Protein AF-A0A531KJE8-F1 (afdb_monomer)

Nearest PDB structures (foldseek):
  4d7e-assembly2_C  TM=7.610E-01  e=3.678E-01  Nocardia farcinica IFM 10152
  4uzr-assembly1_B  TM=7.732E-01  e=1.709E+00  Pyrococcus horikoshii
  6g6q-assembly4_G  TM=6.013E-01  e=7.436E-01  synthetic construct
  8yqu-assembly1_G  TM=6.494E-01  e=1.942E+00  African swine fever virus
  2vu8-assembly1_I  TM=5.931E-01  e=6.550E+00  Locusta migratoria

Radius of gyration: 10.24 Å; Cα contacts (8 Å, |Δi|>4): 47; chains: 1; bounding box: 24×18×22 Å

Foldseek 3Di:
DDDDDDDDDDADWPDWDDDDPWIWTAHPVGDIDIDDPD

Mean predicted aligned error: 5.35 Å

Secondary structure (DSSP, 8-state):
---PPPP---S-EEEEEEETTEEEEEETTS-EEE----

Structure (mmCIF, N/CA/C/O backbone):
data_AF-A0A531KJE8-F1
#
_entry.id   AF-A0A531KJE8-F1
#
loop_
_atom_site.group_PDB
_atom_site.id
_atom_site.type_symbol
_atom_site.label_atom_id
_atom_site.label_alt_id
_atom_site.label_comp_id
_atom_site.label_asym_id
_atom_site.label_entity_id
_atom_site.label_seq_id
_atom_site.pdbx_PDB_ins_code
_atom_site.Cartn_x
_atom_site.Cartn_y
_atom_site.Cartn_z
_atom_site.occupancy
_atom_site.B_iso_or_equiv
_atom_site.auth_seq_id
_atom_site.auth_comp_id
_atom_site.auth_asym_id
_atom_site.auth_atom_id
_atom_site.pdbx_PDB_model_num
ATOM 1 N N . MET A 1 1 ? -10.155 12.870 14.725 1.00 46.16 1 MET A N 1
ATOM 2 C CA . MET A 1 1 ? -9.665 12.242 13.482 1.00 46.16 1 MET A CA 1
ATOM 3 C C . MET A 1 1 ? -8.580 11.264 13.904 1.00 46.16 1 MET A C 1
ATOM 5 O O . MET A 1 1 ? -7.618 11.738 14.496 1.00 46.16 1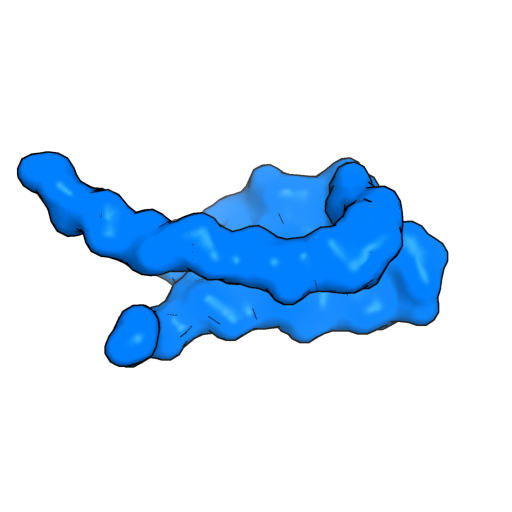 MET A O 1
ATOM 9 N N . PRO A 1 2 ? -8.759 9.939 13.773 1.00 53.28 2 PRO A N 1
ATOM 10 C CA . PRO A 1 2 ? -7.698 9.003 14.126 1.00 5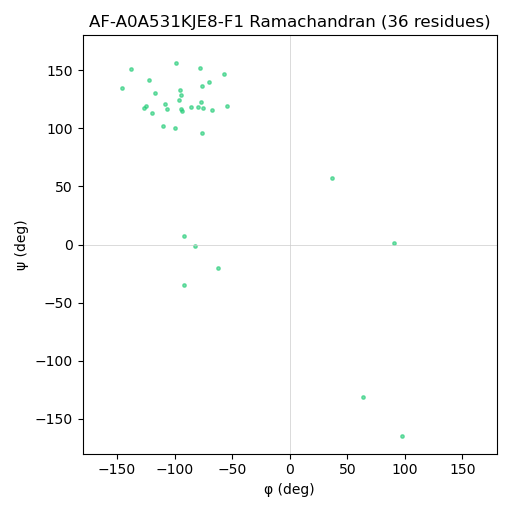3.28 2 PRO A CA 1
ATOM 11 C C . PRO A 1 2 ? -6.555 9.194 13.128 1.00 53.28 2 PRO A C 1
ATOM 13 O O . PRO A 1 2 ? -6.734 9.026 11.926 1.00 53.28 2 PRO A O 1
ATOM 16 N N . THR A 1 3 ? -5.401 9.628 13.616 1.00 65.31 3 THR A N 1
ATOM 17 C CA . THR A 1 3 ? -4.169 9.692 12.832 1.00 65.31 3 THR A CA 1
ATOM 18 C C . THR A 1 3 ? -3.403 8.402 13.063 1.00 65.31 3 THR A C 1
ATOM 20 O O . THR A 1 3 ? -2.970 8.136 14.182 1.00 65.31 3 THR A O 1
ATOM 23 N N . VAL A 1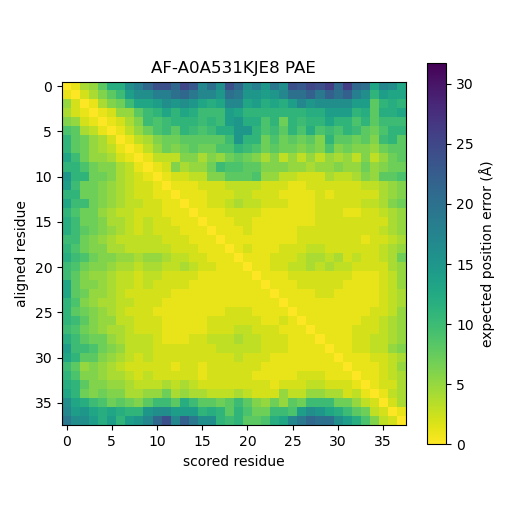 4 ? -3.258 7.602 12.010 1.00 63.75 4 VAL A N 1
ATOM 24 C CA . VAL A 1 4 ? -2.315 6.480 11.986 1.00 63.75 4 VAL A CA 1
ATOM 25 C C . VAL A 1 4 ? -0.904 7.066 11.941 1.00 63.75 4 VAL A C 1
ATOM 27 O O . VAL A 1 4 ? -0.680 8.081 11.273 1.00 63.75 4 VAL A O 1
ATOM 30 N N . ALA A 1 5 ? 0.034 6.471 12.681 1.00 70.38 5 ALA A 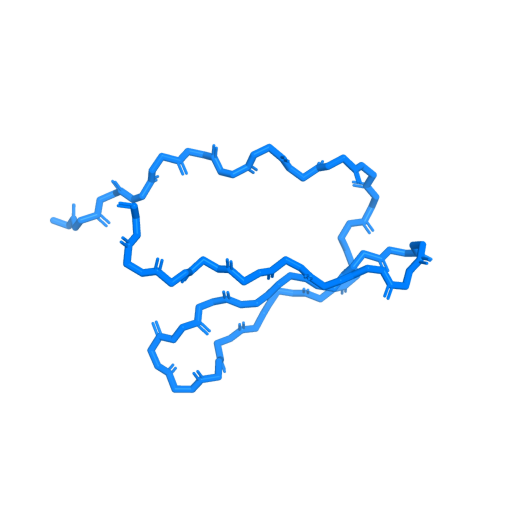N 1
ATOM 31 C CA . ALA A 1 5 ? 1.434 6.873 12.609 1.00 70.38 5 ALA A CA 1
ATOM 32 C C . ALA A 1 5 ? 1.940 6.760 11.154 1.00 70.38 5 ALA A C 1
ATOM 34 O O . ALA A 1 5 ? 1.472 5.881 10.425 1.00 70.38 5 ALA A O 1
ATOM 35 N N . PRO A 1 6 ? 2.865 7.629 10.702 1.00 72.31 6 PRO A N 1
ATOM 36 C CA . PRO A 1 6 ? 3.408 7.542 9.352 1.00 72.31 6 PRO A CA 1
ATOM 37 C C . PRO A 1 6 ? 3.972 6.140 9.096 1.00 72.31 6 PRO A C 1
ATOM 39 O O . PRO A 1 6 ? 4.877 5.701 9.804 1.00 72.31 6 PRO A O 1
ATOM 42 N N . LEU A 1 7 ? 3.426 5.433 8.104 1.00 73.56 7 LEU A N 1
ATOM 43 C CA . LEU A 1 7 ? 4.028 4.195 7.628 1.00 73.56 7 LEU A CA 1
ATOM 44 C C . LEU A 1 7 ? 5.251 4.563 6.793 1.00 73.56 7 LEU A C 1
ATOM 46 O O . LEU A 1 7 ? 5.120 5.212 5.754 1.00 73.56 7 LEU A O 1
ATOM 50 N N . ASP A 1 8 ? 6.423 4.139 7.250 1.00 80.88 8 ASP A N 1
ATOM 51 C CA . ASP A 1 8 ? 7.656 4.283 6.488 1.00 80.88 8 ASP A CA 1
ATOM 52 C C . ASP A 1 8 ? 7.692 3.230 5.373 1.00 80.88 8 ASP A C 1
ATOM 54 O O . ASP A 1 8 ? 8.009 2.059 5.593 1.00 80.88 8 ASP A O 1
ATOM 58 N N . LEU A 1 9 ? 7.279 3.642 4.176 1.00 82.62 9 LEU A N 1
ATOM 59 C CA . LEU A 1 9 ? 7.374 2.830 2.971 1.00 82.62 9 LEU A CA 1
ATOM 60 C C . LEU A 1 9 ? 8.753 3.028 2.355 1.00 82.62 9 LEU A C 1
ATOM 62 O O . LEU A 1 9 ?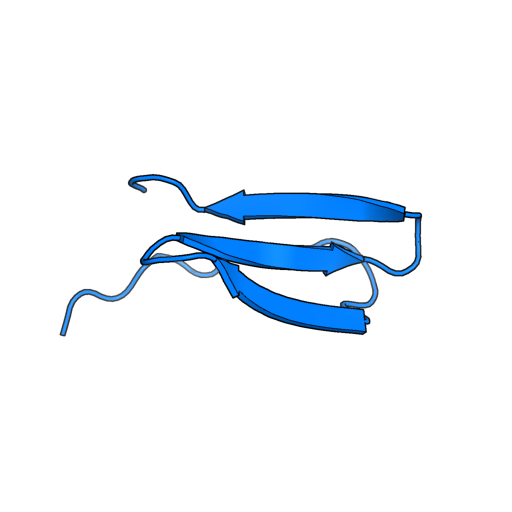 9.107 4.125 1.924 1.00 82.62 9 LEU A O 1
ATOM 66 N N . GLN A 1 10 ? 9.517 1.947 2.277 1.00 85.06 10 GLN A N 1
ATOM 67 C CA . GLN A 1 10 ? 10.813 1.964 1.618 1.00 85.06 10 GLN A CA 1
ATOM 68 C C . GLN A 1 10 ? 10.611 1.871 0.103 1.00 85.06 10 GLN A C 1
ATOM 70 O O . GLN A 1 10 ? 10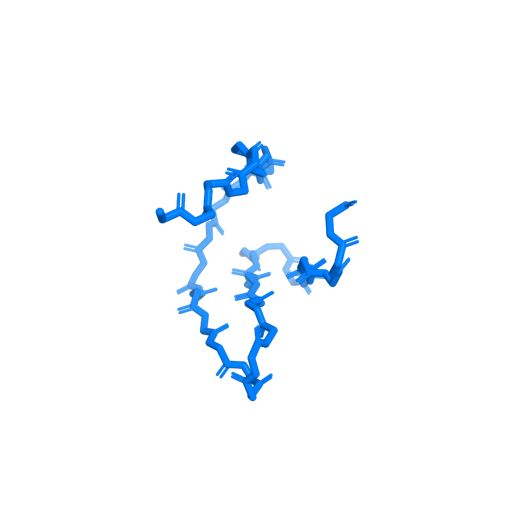.072 0.892 -0.396 1.00 85.06 10 GLN A O 1
ATOM 75 N N . GLY A 1 11 ? 11.042 2.887 -0.645 1.00 86.88 11 GLY A N 1
ATOM 76 C CA . GLY A 1 11 ? 10.953 2.900 -2.110 1.00 86.88 11 GLY A CA 1
ATOM 77 C C . GLY A 1 11 ? 9.748 3.660 -2.676 1.00 86.88 11 GLY A C 1
ATOM 78 O O . GLY A 1 11 ? 9.139 4.498 -2.015 1.00 86.88 11 GLY A O 1
ATOM 79 N N . HIS A 1 12 ? 9.449 3.436 -3.961 1.00 93.44 12 HIS A N 1
ATOM 80 C CA . HIS A 1 12 ? 8.446 4.219 -4.688 1.00 93.44 12 HIS A CA 1
ATOM 81 C C . HIS A 1 12 ? 7.070 3.545 -4.658 1.00 93.44 12 HIS A C 1
ATOM 83 O O . HIS A 1 12 ? 6.892 2.454 -5.201 1.00 93.44 12 HIS A O 1
ATOM 89 N N . CYS A 1 13 ? 6.096 4.215 -4.041 1.00 94.06 13 CYS A N 1
ATOM 90 C CA . CYS A 1 13 ? 4.703 3.781 -4.038 1.00 94.06 13 CYS A CA 1
ATOM 91 C C . CYS A 1 13 ? 4.038 4.099 -5.380 1.00 94.06 13 CYS A C 1
ATOM 93 O O . CYS A 1 13 ? 4.003 5.253 -5.804 1.00 94.06 13 CYS A O 1
ATOM 95 N N . ILE A 1 14 ? 3.504 3.065 -6.028 1.00 96.25 14 ILE A N 1
ATOM 96 C CA . ILE A 1 14 ? 2.816 3.159 -7.320 1.00 96.25 14 ILE A CA 1
ATOM 97 C C . ILE A 1 14 ? 1.311 3.357 -7.126 1.00 96.25 14 ILE A C 1
ATOM 99 O O . ILE A 1 14 ? 0.674 4.059 -7.909 1.00 96.25 14 ILE A O 1
ATOM 103 N N . ALA A 1 15 ? 0.735 2.754 -6.084 1.00 95.00 15 ALA A N 1
ATOM 104 C CA . ALA A 1 15 ? -0.685 2.879 -5.784 1.00 95.00 15 ALA A CA 1
ATOM 105 C C . ALA A 1 15 ? -0.944 2.868 -4.276 1.00 95.00 15 ALA A C 1
ATOM 107 O O . ALA A 1 15 ? -0.443 2.003 -3.559 1.00 95.00 15 ALA A O 1
ATOM 108 N N . ALA A 1 16 ? -1.788 3.795 -3.826 1.00 93.38 16 ALA A N 1
ATOM 109 C CA . ALA A 1 16 ? -2.351 3.827 -2.483 1.00 93.38 16 ALA A CA 1
ATOM 110 C C . ALA A 1 16 ? -3.876 3.746 -2.601 1.00 93.38 16 ALA A C 1
ATOM 112 O O . ALA A 1 16 ? -4.507 4.651 -3.152 1.00 93.38 16 ALA A O 1
ATOM 113 N N . VAL A 1 17 ? -4.462 2.643 -2.137 1.00 93.81 17 VAL A N 1
ATOM 114 C CA . VAL A 1 17 ? -5.895 2.356 -2.295 1.00 93.81 17 VAL A CA 1
ATOM 115 C C . VAL A 1 17 ? -6.484 1.785 -1.016 1.00 93.81 17 VAL A C 1
ATOM 117 O O . VAL A 1 17 ? -5.803 1.106 -0.252 1.00 93.81 17 VAL A O 1
ATOM 120 N N . PHE A 1 18 ? -7.771 2.027 -0.801 1.00 90.62 18 PHE A N 1
ATOM 121 C CA . PHE A 1 18 ? -8.533 1.359 0.246 1.00 90.62 18 PHE A CA 1
ATOM 122 C C . PHE A 1 18 ? -9.243 0.140 -0.337 1.00 90.62 18 PHE A C 1
ATOM 124 O O . PHE A 1 18 ? -9.933 0.242 -1.351 1.00 90.62 18 PHE A O 1
ATOM 131 N N . LEU A 1 19 ? -9.073 -1.009 0.316 1.00 92.31 19 LEU A N 1
ATOM 132 C CA . LEU A 1 19 ? -9.873 -2.206 0.070 1.00 92.31 19 LEU A CA 1
ATOM 133 C C . LEU A 1 19 ? -10.766 -2.409 1.294 1.00 92.31 19 LEU A C 1
ATOM 135 O O . LEU A 1 19 ? -10.297 -2.833 2.350 1.00 92.31 19 LEU A O 1
ATOM 139 N N . GLY A 1 20 ? -12.039 -2.028 1.168 1.00 91.38 20 GLY A N 1
ATOM 140 C CA . GLY A 1 20 ? -12.887 -1.788 2.338 1.00 91.38 20 GLY A CA 1
ATOM 141 C C . GLY A 1 20 ? -12.331 -0.625 3.161 1.00 91.38 20 GLY A C 1
ATOM 142 O O . GLY A 1 20 ? -11.962 0.400 2.595 1.00 91.38 20 GLY A O 1
ATOM 143 N N . ASP A 1 21 ? -12.205 -0.813 4.474 1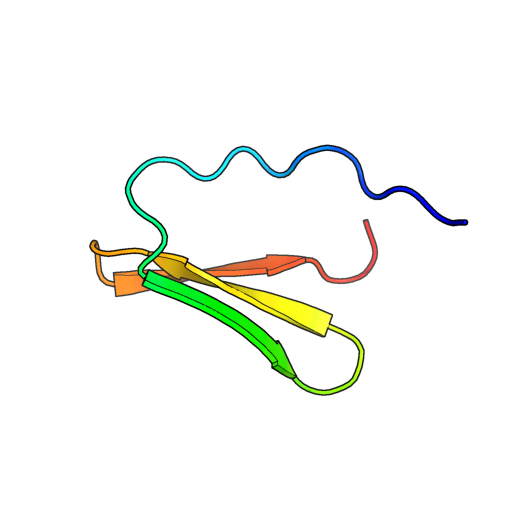.00 88.94 21 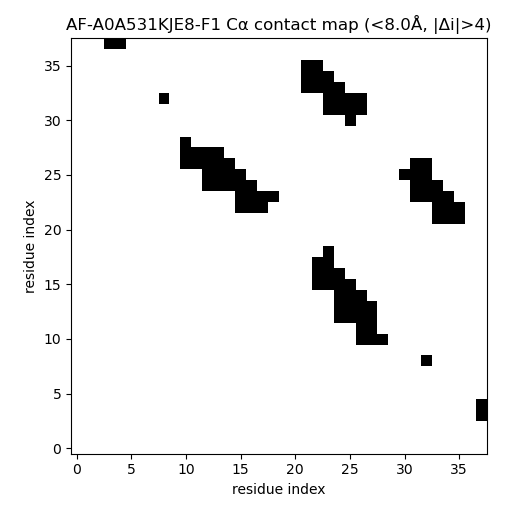ASP A N 1
ATOM 144 C CA . ASP A 1 21 ? -11.658 0.197 5.395 1.00 88.94 21 ASP A CA 1
ATOM 145 C C . ASP A 1 21 ? -10.141 0.064 5.624 1.00 88.94 21 ASP A C 1
ATOM 147 O O . ASP A 1 21 ? -9.564 0.763 6.457 1.00 88.94 21 ASP A O 1
ATOM 151 N N . VAL A 1 22 ? -9.472 -0.824 4.879 1.00 89.81 22 VAL A N 1
ATOM 152 C CA . 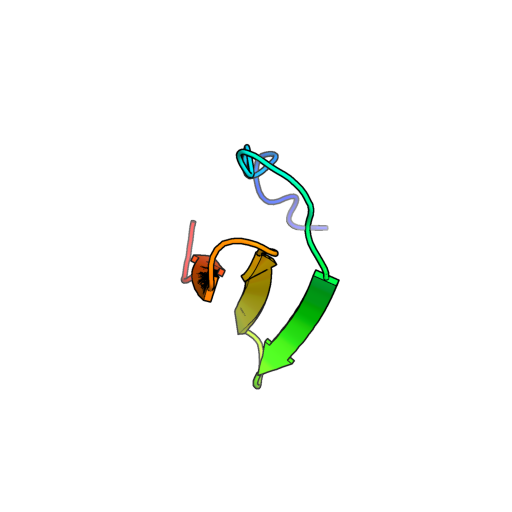VAL A 1 22 ? -8.052 -1.140 5.069 1.00 89.81 22 VAL A CA 1
ATOM 153 C C . VAL A 1 22 ? -7.208 -0.521 3.948 1.00 89.81 22 VAL A C 1
ATOM 155 O O . VAL A 1 22 ? -7.354 -0.911 2.779 1.00 89.81 22 VAL A O 1
ATOM 158 N N . PRO A 1 23 ? -6.291 0.412 4.256 1.00 90.88 23 PRO A N 1
ATOM 159 C CA . PRO A 1 23 ? -5.406 0.979 3.251 1.00 90.88 23 PRO A CA 1
ATOM 160 C C . PRO A 1 23 ? -4.282 0.005 2.873 1.00 90.88 23 PRO A C 1
ATOM 162 O O . PRO A 1 23 ? -3.647 -0.633 3.720 1.00 90.88 23 PRO A O 1
ATOM 165 N N . HIS A 1 24 ? -4.041 -0.080 1.568 1.00 92.81 24 HIS A N 1
ATOM 166 C CA . HIS A 1 24 ? -3.012 -0.884 0.922 1.00 92.81 24 HIS A CA 1
ATOM 167 C C . HIS A 1 24 ? -2.093 0.014 0.087 1.00 92.81 24 HIS A C 1
ATOM 169 O O . HIS A 1 24 ? -2.556 0.933 -0.594 1.00 92.81 24 HIS A O 1
ATOM 175 N N . PHE A 1 25 ? -0.799 -0.295 0.100 1.00 93.69 25 PHE A N 1
ATOM 176 C CA . PHE A 1 25 ? 0.242 0.418 -0.635 1.00 93.69 25 PHE A CA 1
ATOM 177 C C . PHE A 1 25 ? 1.026 -0.575 -1.487 1.00 93.69 25 PHE A C 1
ATOM 179 O O . PHE A 1 25 ? 1.656 -1.483 -0.946 1.00 93.69 25 PHE A O 1
ATOM 186 N N . ALA A 1 26 ? 0.978 -0.412 -2.806 1.00 95.81 26 ALA A N 1
ATOM 187 C CA . ALA A 1 26 ? 1.749 -1.217 -3.747 1.00 95.81 26 ALA A CA 1
ATOM 188 C C . ALA A 1 26 ? 3.041 -0.482 -4.121 1.00 95.81 26 ALA A C 1
ATOM 190 O O . ALA A 1 26 ? 2.995 0.660 -4.593 1.00 95.81 26 ALA A O 1
ATOM 191 N N . LEU A 1 27 ? 4.184 -1.134 -3.920 1.00 95.69 27 LEU A N 1
ATOM 192 C CA . LEU A 1 27 ? 5.503 -0.583 -4.212 1.00 95.69 27 LEU A CA 1
ATOM 193 C C . LEU A 1 27 ? 6.036 -1.070 -5.564 1.00 95.69 27 LEU A C 1
ATOM 195 O O . LEU A 1 27 ? 5.645 -2.116 -6.081 1.00 95.69 27 LEU A O 1
ATOM 199 N N . ALA A 1 28 ? 6.949 -0.291 -6.145 1.00 95.94 28 ALA A N 1
ATOM 200 C CA . ALA A 1 28 ? 7.558 -0.564 -7.448 1.00 95.94 28 ALA A CA 1
ATOM 201 C C . ALA A 1 28 ? 8.367 -1.875 -7.500 1.00 95.94 28 ALA A C 1
ATOM 203 O O . ALA A 1 28 ? 8.603 -2.403 -8.584 1.00 95.94 28 ALA A O 1
ATOM 204 N N . ASP A 1 29 ? 8.787 -2.399 -6.347 1.00 95.38 29 ASP A N 1
ATOM 205 C CA . ASP A 1 29 ? 9.488 -3.681 -6.221 1.00 95.38 29 ASP A CA 1
ATOM 206 C C . ASP A 1 29 ? 8.542 -4.899 -6.198 1.00 95.38 29 ASP A C 1
ATOM 208 O O . ASP A 1 29 ? 8.999 -6.040 -6.152 1.00 95.38 29 ASP A O 1
ATOM 212 N N . GLY A 1 30 ? 7.227 -4.665 -6.261 1.00 94.56 30 GLY A N 1
ATOM 213 C CA . GLY A 1 30 ? 6.198 -5.701 -6.243 1.00 94.56 30 GLY A CA 1
ATOM 214 C C . GLY A 1 30 ? 5.695 -6.067 -4.846 1.00 94.56 30 GLY A C 1
ATOM 215 O O . GLY A 1 30 ? 4.827 -6.934 -4.732 1.00 94.56 30 GLY A O 1
ATOM 216 N N . THR A 1 31 ? 6.192 -5.426 -3.785 1.00 94.75 31 THR A N 1
ATOM 217 C CA . THR A 1 31 ? 5.676 -5.632 -2.428 1.00 94.75 31 THR A CA 1
ATOM 218 C C . THR A 1 31 ? 4.368 -4.871 -2.196 1.00 94.75 31 THR A C 1
ATOM 220 O O . THR A 1 31 ? 4.086 -3.839 -2.813 1.00 94.75 31 THR A O 1
ATOM 223 N N . ILE A 1 32 ? 3.534 -5.403 -1.298 1.00 93.56 32 ILE A N 1
ATOM 224 C CA . ILE A 1 32 ? 2.281 -4.773 -0.875 1.00 93.56 32 ILE A CA 1
ATOM 225 C C . ILE A 1 32 ? 2.300 -4.633 0.642 1.00 93.56 32 ILE A C 1
ATOM 227 O O . ILE A 1 32 ? 2.339 -5.631 1.364 1.00 93.56 32 ILE A O 1
ATOM 231 N N . HIS A 1 33 ? 2.217 -3.395 1.122 1.00 91.75 33 HIS A N 1
ATOM 232 C CA . HIS A 1 33 ? 2.019 -3.095 2.534 1.00 91.75 33 HIS A CA 1
ATOM 233 C C . HIS A 1 33 ? 0.535 -2.885 2.821 1.00 91.75 33 HIS A C 1
ATOM 235 O O . HIS A 1 33 ? -0.151 -2.149 2.114 1.00 91.75 33 HIS A O 1
ATOM 241 N N . ARG A 1 34 ? 0.046 -3.513 3.888 1.00 90.31 34 ARG A N 1
ATOM 242 C CA . ARG A 1 34 ? -1.314 -3.350 4.406 1.00 90.31 34 ARG A CA 1
ATOM 243 C C . ARG A 1 34 ? -1.220 -2.768 5.808 1.00 90.31 34 ARG A C 1
ATOM 245 O O . ARG A 1 34 ? -0.484 -3.317 6.624 1.00 90.31 34 ARG A O 1
ATOM 252 N N . LEU A 1 35 ? -1.972 -1.709 6.097 1.00 86.50 35 LEU A N 1
ATOM 253 C CA . LEU A 1 35 ? -2.146 -1.239 7.474 1.00 86.50 35 LEU A CA 1
ATOM 254 C C . LEU A 1 35 ? -3.476 -1.757 7.995 1.00 86.50 35 LEU A C 1
ATOM 256 O O . LEU A 1 35 ? -4.528 -1.205 7.689 1.00 86.50 35 LEU A O 1
ATOM 260 N N . ASP A 1 36 ? -3.412 -2.828 8.768 1.00 78.12 36 ASP A N 1
ATOM 261 C CA . ASP A 1 36 ? -4.564 -3.392 9.453 1.00 78.12 36 ASP A CA 1
ATOM 262 C C . ASP A 1 36 ? -4.413 -3.090 10.947 1.00 78.12 36 ASP A C 1
ATOM 264 O O . ASP A 1 36 ? -3.383 -3.429 11.518 1.00 78.12 36 ASP A O 1
ATOM 268 N N . HIS A 1 37 ? -5.387 -2.386 11.532 1.00 67.25 37 HIS A N 1
ATOM 269 C CA . HIS A 1 37 ? -5.487 -2.074 12.967 1.00 67.25 37 HIS A CA 1
ATOM 270 C C . HIS A 1 37 ? -4.162 -1.786 13.708 1.00 67.25 37 HIS A C 1
ATOM 272 O O . HIS A 1 37 ? -3.894 -2.449 14.703 1.00 67.25 37 HIS A O 1
ATOM 278 N N . GLY A 1 38 ? -3.404 -0.782 13.236 1.00 56.19 38 GLY A N 1
ATOM 279 C CA . GLY A 1 38 ? -2.362 -0.033 13.972 1.00 56.19 38 GLY A CA 1
ATOM 280 C C . GLY A 1 38 ? -1.500 -0.800 14.971 1.00 56.19 38 GLY A C 1
ATOM 281 O O . GLY A 1 38 ? -1.961 -0.954 16.122 1.00 56.19 38 GLY A O 1
#

pLDDT: mean 84.54, std 13.31, range [46.16, 96.25]

Solvent-accessible surface area (backbone atoms only — not comparable to full-atom values): 2663 Å² total; per-residue (Å²): 131,93,75,76,76,85,78,87,70,88,75,57,74,76,45,80,47,66,63,82,95,34,45,34,37,36,34,76,89,71,51,72,51,70,60,71,88,126

Sequence (38 aa):
MPTVAPLDLQGHCIAAVFLGDVPHFALADGTIHRLDHG